Protein AF-A0AAP8LAN3-F1 (afdb_monomer_lite)

InterPro domains:
  IPR010699 Protein of unknown function DUF1275 [PF06912] (2-145)

Sequence (164 aa):
GGFLAVQQYTSHMSGIVSMIADHMVLGGLAVVVQGLAALLSFVAGAATSASLINFGRRTHLASEFALPLMVEAVLLLAFGLLGANLENLRWFYVPGTVMLLCYIMGLQNAMITKVSKSEIRTTHVTGMVTDIGIELGKLFYWNLAHEDKAGTPPVRADRGKLIV

Secondary structure (DSSP, 8-state):
-HHHHH-S----HHHHHHHHHHHHHTT-HHHHHHHHHHHHHHHHHHHHHHHHHHHHHHTT-S-TTHHHHHHHHHHHHHHHHHHTSTTS-HHHHHHHHHHHHHHHHHHHHHHHHHHTTTSS---HHHHHHHHHHHHHHHHSS---S-SSSTTPPP----GGGG--

Foldseek 3Di:
DLCVLAVDCCPDLVVLVVQLVVVVVVVNVVSVVLSVLLLVLLLLLLLVLLLQLVVCVVVVPPDSNPRLVVVLVVLVVVLVVCVVPPDPDSVVVNSVSSSSVSSSNSNVQNSVCVVCVNPDHDDDPRRLSSLLSNLVSLVPRCQPPDPDDPDDDRSHRDVVSNVD

Organism: Escherichia coli (NCBI:txid562)

pLDDT: mean 71.69, std 14.95, range [35.97, 92.56]

Radius of gyration: 17.53 Å; chains: 1; bounding box: 51×37×44 Å

Structure (mmCIF, N/CA/C/O backbone):
data_AF-A0AAP8LAN3-F1
#
_entry.id   AF-A0AAP8LAN3-F1
#
loop_
_atom_site.group_PDB
_atom_site.id
_atom_site.type_symbol
_atom_site.label_atom_id
_atom_site.label_alt_id
_atom_site.label_comp_id
_atom_site.label_asym_id
_atom_site.label_entity_id
_atom_site.label_seq_id
_atom_site.pdbx_PDB_ins_code
_atom_site.Cartn_x
_atom_site.Cartn_y
_atom_site.Cartn_z
_atom_site.occupancy
_atom_site.B_iso_or_equiv
_atom_site.auth_seq_id
_atom_site.auth_comp_id
_atom_site.auth_asym_id
_atom_site.auth_atom_id
_atom_site.pdbx_PDB_model_num
ATOM 1 N N . GLY A 1 1 ? 17.789 -8.810 1.850 1.00 35.97 1 GLY A N 1
ATOM 2 C CA . GLY A 1 1 ? 16.905 -9.607 0.979 1.00 35.97 1 GLY A CA 1
ATOM 3 C C . GLY A 1 1 ? 16.688 -8.926 -0.359 1.00 35.97 1 GLY A C 1
ATOM 4 O O . GLY A 1 1 ? 17.417 -9.223 -1.288 1.00 35.97 1 GLY A O 1
ATOM 5 N N . GLY A 1 2 ? 15.752 -7.973 -0.447 1.00 38.19 2 GLY A N 1
ATOM 6 C CA . GLY A 1 2 ? 15.341 -7.348 -1.720 1.00 38.19 2 GLY A CA 1
ATOM 7 C C . GLY A 1 2 ? 16.426 -6.585 -2.497 1.00 38.19 2 GLY A C 1
ATOM 8 O O . GLY A 1 2 ? 16.507 -6.732 -3.710 1.00 38.19 2 GLY A O 1
ATOM 9 N N . PHE A 1 3 ? 17.323 -5.854 -1.823 1.00 38.22 3 PHE A N 1
ATOM 10 C CA . PHE A 1 3 ? 18.430 -5.136 -2.488 1.00 38.22 3 PHE A CA 1
ATOM 11 C C . PHE A 1 3 ? 19.405 -6.078 -3.220 1.00 38.22 3 PHE A C 1
ATOM 13 O O . PHE A 1 3 ? 19.835 -5.790 -4.333 1.00 38.22 3 PHE A O 1
ATOM 20 N N . LEU A 1 4 ? 19.686 -7.245 -2.629 1.00 42.06 4 LEU A N 1
ATOM 21 C CA . LEU A 1 4 ? 20.543 -8.274 -3.231 1.00 42.06 4 LEU A CA 1
ATOM 22 C C . LEU A 1 4 ? 19.863 -9.000 -4.404 1.00 42.06 4 LEU A C 1
ATOM 24 O O . LEU A 1 4 ? 20.561 -9.553 -5.245 1.00 42.06 4 LEU A O 1
ATOM 28 N N . ALA A 1 5 ? 18.528 -8.982 -4.478 1.00 48.19 5 ALA A N 1
ATOM 29 C CA . ALA A 1 5 ? 17.772 -9.635 -5.544 1.00 48.19 5 ALA A CA 1
ATOM 30 C C . ALA A 1 5 ? 17.475 -8.718 -6.749 1.00 48.19 5 ALA A C 1
ATOM 32 O O . ALA A 1 5 ? 17.272 -9.231 -7.845 1.00 48.19 5 ALA A O 1
ATOM 33 N N . VAL A 1 6 ? 17.435 -7.386 -6.568 1.00 49.81 6 VAL A N 1
ATOM 34 C CA . VAL A 1 6 ? 16.877 -6.460 -7.581 1.00 49.81 6 VAL A CA 1
ATOM 35 C C . VAL A 1 6 ? 17.860 -5.384 -8.078 1.00 49.81 6 VAL A C 1
ATOM 37 O O . VAL A 1 6 ? 17.596 -4.785 -9.113 1.00 49.81 6 VAL A O 1
ATOM 40 N N . GLN A 1 7 ? 19.013 -5.147 -7.427 1.00 41.16 7 GLN A N 1
ATOM 41 C CA . GLN A 1 7 ? 20.034 -4.174 -7.898 1.00 41.16 7 GLN A CA 1
ATOM 42 C C . GLN A 1 7 ? 19.488 -2.752 -8.194 1.00 41.16 7 GLN A C 1
ATOM 44 O O . GLN A 1 7 ? 20.109 -1.973 -8.911 1.00 41.16 7 GLN A O 1
ATOM 49 N N . GLN A 1 8 ? 18.339 -2.377 -7.624 1.00 43.06 8 GLN A N 1
ATOM 50 C CA . GLN A 1 8 ? 17.781 -1.028 -7.705 1.00 43.06 8 GLN A CA 1
ATOM 51 C C . GLN A 1 8 ? 17.547 -0.482 -6.301 1.00 43.06 8 GLN A C 1
ATOM 53 O O . GLN A 1 8 ? 17.021 -1.167 -5.421 1.00 43.06 8 GLN A O 1
ATOM 58 N N . TYR A 1 9 ? 17.923 0.781 -6.103 1.00 41.06 9 TYR A N 1
ATOM 59 C CA . TYR A 1 9 ? 17.596 1.545 -4.906 1.00 41.06 9 TYR A CA 1
ATOM 60 C C . TYR A 1 9 ? 16.096 1.877 -4.913 1.00 41.06 9 TYR A C 1
ATOM 62 O O . TYR A 1 9 ? 15.665 2.925 -5.385 1.00 41.06 9 TYR A O 1
ATOM 70 N N . THR A 1 10 ? 15.278 0.965 -4.389 1.00 41.44 10 THR A N 1
ATOM 71 C CA . THR A 1 10 ? 13.829 1.122 -4.173 1.00 41.44 10 THR A CA 1
ATOM 72 C C . THR A 1 10 ? 13.539 2.026 -2.967 1.00 41.44 10 THR A C 1
ATOM 74 O O . THR A 1 10 ? 12.842 1.627 -2.035 1.00 41.44 10 THR A O 1
ATOM 77 N N . SER A 1 11 ? 14.134 3.219 -2.909 1.00 39.75 11 SER A N 1
ATOM 78 C CA . SER A 1 11 ? 14.282 3.943 -1.639 1.00 39.75 11 SER A CA 1
ATOM 79 C C . SER A 1 11 ? 13.030 4.629 -1.089 1.00 39.75 11 SER A C 1
ATOM 81 O O . SER A 1 11 ? 13.155 5.239 -0.048 1.00 39.75 11 SER A O 1
ATOM 83 N N . HIS A 1 12 ? 11.853 4.567 -1.713 1.00 51.12 12 HIS A N 1
ATOM 84 C CA . HIS A 1 12 ? 10.516 4.830 -1.132 1.00 51.12 12 HIS A CA 1
ATOM 85 C C . HIS A 1 12 ? 9.533 4.948 -2.307 1.00 51.12 12 HIS A C 1
ATOM 87 O O . HIS A 1 12 ? 9.965 5.149 -3.439 1.00 51.12 12 HIS A O 1
ATOM 93 N N . MET A 1 13 ? 8.218 4.871 -2.082 1.00 57.47 13 MET A N 1
ATOM 94 C CA . MET A 1 13 ? 7.209 5.112 -3.132 1.00 57.47 13 MET A CA 1
ATOM 95 C C . MET A 1 13 ? 7.485 6.390 -3.948 1.00 57.47 13 MET A C 1
ATOM 97 O O . MET A 1 13 ? 7.251 6.408 -5.152 1.00 57.47 13 MET A O 1
ATOM 101 N N . SER A 1 14 ? 8.080 7.418 -3.331 1.00 54.50 14 SER A N 1
ATOM 102 C CA . SER A 1 14 ?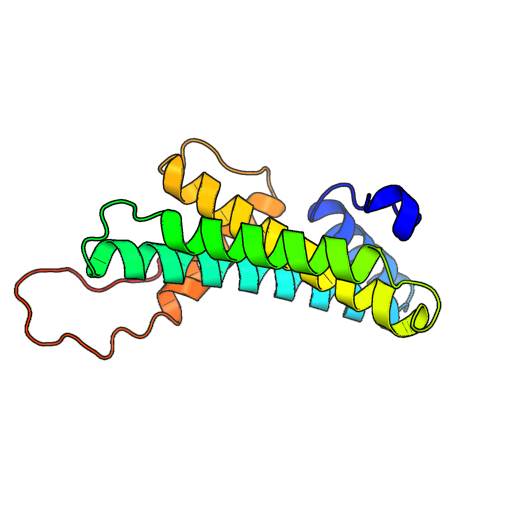 8.577 8.613 -4.025 1.00 54.50 14 SER A CA 1
ATOM 103 C C . SER A 1 14 ? 9.589 8.313 -5.137 1.00 54.50 14 SER A C 1
ATOM 105 O O . SER A 1 14 ? 9.509 8.926 -6.188 1.00 54.50 14 SER A O 1
ATOM 107 N N . GLY A 1 15 ? 10.507 7.360 -4.953 1.00 57.06 15 GLY A N 1
ATOM 108 C CA . GLY A 1 15 ? 11.466 6.951 -5.984 1.00 57.06 15 GLY A CA 1
ATOM 109 C C . GLY A 1 15 ? 10.805 6.239 -7.167 1.00 57.06 15 GLY A C 1
ATOM 110 O O . GLY A 1 15 ? 11.188 6.475 -8.308 1.00 57.06 15 GLY A O 1
ATOM 111 N N . ILE A 1 16 ? 9.765 5.432 -6.918 1.00 64.62 16 ILE A N 1
ATOM 112 C CA . ILE A 1 16 ? 8.949 4.836 -7.990 1.00 64.62 16 ILE A CA 1
ATOM 113 C C . ILE A 1 16 ? 8.222 5.940 -8.768 1.00 64.62 16 ILE A C 1
ATOM 115 O O . ILE A 1 16 ? 8.250 5.942 -9.994 1.00 64.62 16 ILE A O 1
ATOM 119 N N . VAL A 1 17 ? 7.633 6.914 -8.070 1.00 57.84 17 VAL A N 1
ATOM 120 C CA . VAL A 1 17 ? 6.936 8.049 -8.696 1.00 57.84 17 VAL A CA 1
ATOM 121 C C . VAL A 1 17 ? 7.898 8.945 -9.491 1.00 57.84 17 VAL A C 1
ATOM 123 O O . VAL A 1 17 ? 7.575 9.324 -10.614 1.00 57.84 17 VAL A O 1
ATOM 126 N N . SER A 1 18 ? 9.097 9.228 -8.973 1.00 57.88 18 SER A N 1
ATOM 127 C CA . SER A 1 18 ? 10.136 9.980 -9.692 1.00 57.88 18 SER A CA 1
ATOM 128 C C . SER A 1 18 ? 10.628 9.250 -10.944 1.00 57.88 18 SER A C 1
ATOM 130 O O . SER A 1 18 ? 10.710 9.866 -12.000 1.00 57.88 18 SER A O 1
ATOM 132 N N . MET A 1 19 ? 10.864 7.933 -10.879 1.00 60.16 19 MET A N 1
ATOM 133 C CA . MET A 1 19 ? 11.246 7.152 -12.066 1.00 60.16 19 MET A CA 1
ATOM 134 C C . MET A 1 19 ? 10.151 7.140 -13.137 1.00 60.16 19 MET A C 1
ATOM 136 O O . MET A 1 19 ? 10.461 7.228 -14.323 1.00 60.16 19 MET A O 1
ATOM 140 N N . ILE A 1 20 ? 8.874 7.050 -12.747 1.00 58.59 20 ILE A N 1
ATOM 141 C CA . ILE A 1 20 ? 7.756 7.170 -13.694 1.00 58.59 20 ILE A CA 1
ATOM 142 C C . ILE A 1 20 ? 7.805 8.535 -14.390 1.00 58.59 20 ILE A C 1
ATOM 144 O O . ILE A 1 20 ? 7.702 8.588 -15.614 1.00 58.59 20 ILE A O 1
ATOM 148 N N . ALA A 1 21 ? 7.996 9.619 -13.630 1.00 56.72 21 ALA A N 1
ATOM 149 C CA . ALA A 1 21 ? 8.041 10.976 -14.167 1.00 56.72 21 ALA A CA 1
ATOM 150 C C . ALA A 1 21 ? 9.211 11.184 -15.148 1.00 56.72 21 ALA A C 1
ATOM 152 O O . ALA A 1 21 ? 8.996 11.695 -16.247 1.00 56.72 21 ALA A O 1
ATOM 153 N N . ASP A 1 22 ? 10.414 10.717 -14.808 1.00 54.25 22 ASP A N 1
ATOM 154 C CA . ASP A 1 22 ? 11.599 10.850 -15.665 1.00 54.25 22 ASP A CA 1
ATOM 155 C C . ASP A 1 22 ? 11.474 10.012 -16.950 1.00 54.25 22 ASP A C 1
ATOM 157 O O . ASP A 1 22 ? 11.754 10.483 -18.057 1.00 54.25 22 ASP A O 1
ATOM 161 N N . HIS A 1 23 ? 10.992 8.768 -16.842 1.00 58.09 23 HIS A N 1
ATOM 162 C CA . HIS A 1 23 ? 10.868 7.874 -17.997 1.00 58.09 23 HIS A CA 1
ATOM 163 C C . HIS A 1 23 ? 9.651 8.158 -18.885 1.00 58.09 23 HIS A C 1
ATOM 165 O O . HIS A 1 23 ? 9.665 7.775 -20.058 1.00 58.09 23 HIS A O 1
ATOM 171 N N . MET A 1 24 ? 8.637 8.867 -18.380 1.00 55.78 24 MET A N 1
ATOM 172 C CA . MET A 1 24 ? 7.569 9.437 -19.208 1.00 55.78 24 MET A CA 1
ATOM 173 C C . MET A 1 24 ? 8.113 10.465 -20.203 1.00 55.78 24 MET A C 1
ATOM 175 O O . MET A 1 24 ? 7.672 10.493 -21.349 1.00 55.78 24 MET A O 1
ATOM 179 N N . VAL A 1 25 ? 9.093 11.275 -19.791 1.00 60.00 25 VAL A N 1
ATOM 180 C CA . VAL A 1 25 ? 9.716 12.295 -20.651 1.00 60.00 25 VAL A CA 1
ATOM 181 C C . VAL A 1 25 ? 10.692 11.662 -21.649 1.00 60.00 25 VAL A C 1
ATOM 183 O O . VAL A 1 25 ? 10.793 12.113 -22.786 1.00 60.00 25 VAL A O 1
ATOM 186 N N . LEU A 1 26 ? 11.365 10.575 -21.260 1.00 63.19 26 LEU A N 1
ATOM 187 C CA . LEU A 1 26 ? 12.332 9.855 -22.102 1.00 63.19 26 LEU A CA 1
ATOM 188 C C . LEU A 1 26 ? 11.697 8.827 -23.067 1.00 63.19 26 LEU A C 1
ATOM 190 O O . LEU A 1 26 ? 12.420 8.170 -23.813 1.00 63.19 26 LEU A O 1
ATOM 194 N N . GLY A 1 27 ? 10.367 8.655 -23.065 1.00 53.81 27 GLY A N 1
ATOM 195 C CA . GLY A 1 27 ? 9.655 7.721 -23.956 1.00 53.81 27 GLY A CA 1
ATOM 196 C C . GLY A 1 27 ? 9.727 6.239 -23.546 1.00 53.81 27 GLY A C 1
ATOM 197 O O . GLY A 1 27 ? 9.391 5.351 -24.331 1.00 53.81 27 GLY A O 1
ATOM 198 N N . GLY A 1 28 ? 10.143 5.944 -22.312 1.00 66.62 28 GLY A N 1
ATOM 199 C CA . GLY A 1 28 ? 10.314 4.589 -21.782 1.00 66.62 28 GLY A CA 1
ATOM 200 C C . GLY A 1 28 ? 9.014 3.954 -21.277 1.00 66.62 28 GLY A C 1
ATOM 201 O O . GLY A 1 28 ? 8.898 3.671 -20.085 1.00 66.62 28 GLY A O 1
ATOM 202 N N . LEU A 1 29 ? 8.047 3.696 -22.167 1.00 71.31 29 LEU A N 1
ATOM 203 C CA . LEU A 1 29 ? 6.702 3.195 -21.815 1.00 71.31 29 LEU A CA 1
ATOM 204 C C . LEU A 1 29 ? 6.706 1.947 -20.914 1.00 71.31 29 LEU A C 1
ATOM 206 O O . LEU A 1 29 ? 5.870 1.832 -20.020 1.00 71.31 29 LEU A O 1
ATOM 210 N N . ALA A 1 30 ? 7.655 1.027 -21.104 1.00 68.88 30 ALA A N 1
ATOM 211 C CA . ALA A 1 30 ? 7.749 -0.187 -20.292 1.00 68.88 30 ALA A CA 1
ATOM 212 C C . ALA A 1 30 ? 8.016 0.109 -18.802 1.00 68.88 30 ALA A C 1
ATOM 214 O O . ALA A 1 30 ? 7.400 -0.506 -17.932 1.00 68.88 30 ALA A O 1
ATOM 215 N N . VAL A 1 31 ? 8.882 1.082 -18.504 1.00 68.00 31 VAL A N 1
ATOM 216 C CA . VAL A 1 31 ? 9.226 1.478 -17.127 1.00 68.00 31 VAL A CA 1
ATOM 217 C C . VAL A 1 31 ? 8.058 2.217 -16.474 1.00 68.00 31 VAL A C 1
ATOM 219 O O . VAL A 1 31 ? 7.745 1.984 -15.308 1.00 68.00 31 VAL A O 1
ATOM 222 N N . VAL A 1 32 ? 7.355 3.047 -17.249 1.00 72.44 32 VAL A N 1
ATOM 223 C CA . VAL A 1 32 ? 6.148 3.760 -16.805 1.00 72.44 32 VAL A CA 1
ATOM 224 C C . VAL A 1 32 ? 5.049 2.778 -16.400 1.00 72.44 32 VAL A C 1
ATOM 226 O O . VAL A 1 32 ? 4.480 2.905 -15.317 1.00 72.44 32 VAL A O 1
ATOM 229 N N . VAL A 1 33 ? 4.785 1.759 -17.225 1.00 78.31 33 VAL A N 1
ATOM 230 C CA . VAL A 1 33 ? 3.787 0.720 -16.921 1.00 78.31 33 VAL A CA 1
ATOM 231 C C . VAL A 1 33 ? 4.172 -0.071 -15.670 1.00 78.31 33 VAL A C 1
ATOM 233 O O . VAL A 1 33 ? 3.320 -0.313 -14.816 1.00 78.31 33 VAL A O 1
ATOM 236 N N . GLN A 1 34 ? 5.447 -0.439 -15.520 1.00 73.19 34 GLN A N 1
ATOM 237 C CA . GLN A 1 34 ? 5.930 -1.142 -14.327 1.00 73.19 34 GLN A CA 1
ATOM 238 C C . GLN A 1 34 ? 5.786 -0.295 -13.056 1.00 73.19 34 GLN A C 1
ATOM 240 O O . GLN A 1 34 ? 5.317 -0.799 -12.035 1.00 73.19 34 GLN A O 1
ATOM 245 N N . GLY A 1 35 ? 6.132 0.992 -13.118 1.00 75.38 35 GLY A N 1
ATOM 246 C CA . GLY A 1 35 ? 5.972 1.903 -11.990 1.00 75.38 35 GLY A CA 1
ATOM 247 C C . GLY A 1 35 ? 4.504 2.136 -11.626 1.00 75.38 35 GLY A C 1
ATOM 248 O O . GLY A 1 35 ? 4.152 2.106 -10.446 1.00 75.38 35 GLY A O 1
ATOM 249 N N . LEU A 1 36 ? 3.625 2.299 -12.619 1.00 80.56 36 LEU A N 1
ATOM 250 C CA . LEU A 1 36 ? 2.189 2.446 -12.382 1.00 80.56 36 LEU A CA 1
ATOM 251 C C . LEU A 1 36 ? 1.595 1.180 -11.754 1.00 80.56 36 LEU A C 1
ATOM 253 O O . LEU A 1 36 ? 0.822 1.269 -10.803 1.00 80.56 36 LEU A O 1
ATOM 257 N N . ALA A 1 37 ? 1.986 -0.001 -12.234 1.00 83.69 37 ALA A N 1
ATOM 258 C CA . ALA A 1 37 ? 1.554 -1.266 -11.652 1.00 83.69 37 ALA A CA 1
ATOM 259 C C . ALA A 1 37 ? 2.025 -1.419 -10.194 1.00 83.69 37 ALA A C 1
ATOM 261 O O . ALA A 1 37 ? 1.251 -1.854 -9.342 1.00 83.69 37 ALA A O 1
ATOM 262 N N . ALA A 1 38 ? 3.254 -1.003 -9.876 1.00 83.19 38 ALA A N 1
ATOM 263 C CA . ALA A 1 38 ? 3.758 -0.980 -8.504 1.00 83.19 38 ALA A CA 1
ATOM 264 C C . ALA A 1 38 ? 2.958 -0.013 -7.607 1.00 83.19 38 ALA A C 1
ATOM 266 O O . ALA A 1 38 ? 2.576 -0.377 -6.492 1.00 83.19 38 ALA A O 1
ATOM 267 N N . LEU A 1 39 ? 2.636 1.183 -8.114 1.00 83.88 39 LEU A N 1
ATOM 268 C CA . LEU A 1 39 ? 1.806 2.169 -7.418 1.00 83.88 39 LEU A CA 1
ATOM 269 C C . LEU A 1 39 ? 0.393 1.639 -7.141 1.00 83.88 39 LEU A C 1
ATOM 271 O O . LEU A 1 39 ? -0.088 1.718 -6.011 1.00 83.88 39 LEU A O 1
ATOM 275 N N . LEU A 1 40 ? -0.255 1.052 -8.148 1.00 87.38 40 LEU A N 1
ATOM 276 C CA . LEU A 1 40 ? -1.578 0.442 -8.007 1.00 87.38 40 LEU A CA 1
ATOM 277 C C . LEU A 1 40 ? -1.561 -0.728 -7.020 1.00 87.38 40 LEU A C 1
ATOM 279 O O . LEU A 1 40 ? -2.476 -0.854 -6.210 1.00 87.38 40 LEU A O 1
ATOM 283 N N . SER A 1 41 ? -0.504 -1.543 -7.036 1.00 88.44 41 SER A N 1
ATOM 284 C CA . SER A 1 41 ? -0.322 -2.637 -6.081 1.00 88.44 41 SER A CA 1
ATOM 285 C C . SER A 1 41 ? -0.237 -2.125 -4.640 1.00 88.44 41 SER A C 1
ATOM 287 O O . SER A 1 41 ? -0.902 -2.644 -3.745 1.00 88.44 41 SER A O 1
ATOM 289 N N . PHE A 1 42 ? 0.508 -1.042 -4.406 1.00 87.38 42 PHE A N 1
ATOM 290 C CA . PHE A 1 42 ? 0.564 -0.393 -3.096 1.00 87.38 42 PHE A CA 1
ATOM 291 C C . PHE A 1 42 ? -0.806 0.131 -2.645 1.00 87.38 42 PHE A C 1
ATOM 293 O O . PHE A 1 42 ? -1.224 -0.114 -1.511 1.00 87.38 42 PHE A O 1
ATOM 300 N N . VAL A 1 43 ? -1.532 0.821 -3.532 1.00 88.31 43 VAL A N 1
ATOM 301 C CA . VAL A 1 43 ? -2.883 1.335 -3.247 1.00 88.31 43 VAL A CA 1
ATOM 302 C C . VAL A 1 43 ? -3.839 0.191 -2.909 1.00 88.31 43 VAL A C 1
ATOM 304 O O . VAL A 1 43 ? -4.590 0.286 -1.938 1.00 88.31 43 VAL A O 1
ATOM 307 N N . ALA A 1 44 ? -3.778 -0.915 -3.655 1.00 90.19 44 ALA A N 1
ATOM 308 C CA . ALA A 1 44 ? -4.568 -2.113 -3.389 1.00 90.19 44 ALA A CA 1
ATOM 309 C C . ALA A 1 44 ? -4.233 -2.737 -2.022 1.00 90.19 44 ALA A C 1
ATOM 311 O O . ALA A 1 44 ? -5.139 -3.160 -1.299 1.00 90.19 44 ALA A O 1
ATOM 312 N N . GLY A 1 45 ? -2.957 -2.739 -1.625 1.00 90.56 45 GLY A N 1
ATOM 313 C CA . GLY A 1 45 ? -2.529 -3.162 -0.291 1.00 90.56 45 GLY A CA 1
ATOM 314 C C . GLY A 1 45 ? -3.142 -2.296 0.810 1.00 90.56 45 GLY A C 1
ATOM 315 O O . GLY A 1 45 ? -3.764 -2.812 1.741 1.00 90.56 45 GLY A O 1
ATOM 316 N N . ALA A 1 46 ? -3.064 -0.972 0.671 1.00 90.19 46 ALA A N 1
ATOM 317 C CA . ALA A 1 46 ? -3.667 -0.035 1.620 1.00 90.19 46 ALA A CA 1
ATOM 318 C C . ALA A 1 46 ? -5.201 -0.192 1.713 1.00 90.19 46 ALA A C 1
ATOM 320 O O . ALA A 1 46 ? -5.761 -0.229 2.814 1.00 90.19 46 ALA A O 1
ATOM 321 N N . ALA A 1 47 ? -5.875 -0.364 0.572 1.00 88.88 47 ALA A N 1
ATOM 322 C CA . ALA A 1 47 ? -7.316 -0.601 0.496 1.00 88.88 47 ALA A CA 1
ATOM 323 C C . ALA A 1 47 ? -7.736 -1.918 1.169 1.00 88.88 47 ALA A C 1
ATOM 325 O O . ALA A 1 47 ? -8.744 -1.969 1.884 1.00 88.88 47 ALA A O 1
ATOM 326 N N . THR A 1 48 ? -6.940 -2.976 0.993 1.00 90.25 48 THR A N 1
ATOM 327 C CA . THR A 1 48 ? -7.187 -4.282 1.616 1.00 90.25 48 THR A CA 1
ATOM 328 C C . THR A 1 48 ? -7.021 -4.210 3.130 1.00 90.25 48 THR A C 1
ATOM 330 O O . THR A 1 48 ? -7.893 -4.680 3.858 1.00 90.25 48 THR A O 1
ATOM 333 N N . SER A 1 49 ? -5.968 -3.546 3.622 1.00 90.12 49 SER A N 1
ATOM 334 C CA . SER A 1 49 ? -5.763 -3.314 5.061 1.00 90.12 49 SER A CA 1
ATOM 335 C C . SER A 1 49 ? -6.950 -2.569 5.673 1.00 90.12 49 SER A C 1
ATOM 337 O O . SER A 1 49 ? -7.531 -3.013 6.663 1.00 90.12 49 SER A O 1
ATOM 339 N N . ALA A 1 50 ? -7.394 -1.482 5.032 1.00 86.88 50 ALA A N 1
ATOM 340 C CA . ALA A 1 50 ? -8.554 -0.722 5.485 1.00 86.88 50 ALA A CA 1
ATOM 341 C C . ALA A 1 50 ? -9.830 -1.579 5.536 1.00 86.88 50 ALA A C 1
ATOM 343 O O . ALA A 1 50 ? -10.574 -1.512 6.517 1.00 86.88 50 ALA A O 1
ATOM 344 N N . SER A 1 51 ? -10.062 -2.409 4.517 1.00 85.56 51 SER A N 1
ATOM 345 C CA . SER A 1 51 ? -11.213 -3.316 4.447 1.00 85.56 51 SER A CA 1
ATOM 346 C C . SER A 1 51 ? -11.180 -4.376 5.550 1.00 85.56 51 SER A C 1
ATOM 348 O O . SER A 1 51 ? -12.177 -4.558 6.247 1.00 85.56 51 SER A O 1
ATOM 350 N N . LEU A 1 52 ? -10.029 -5.019 5.770 1.00 87.19 52 LEU A N 1
ATOM 351 C CA . LEU A 1 52 ? -9.842 -6.040 6.807 1.00 87.19 52 LEU A CA 1
ATOM 352 C C . LEU A 1 52 ? -10.008 -5.470 8.221 1.00 87.19 52 LEU A C 1
ATOM 354 O O . LEU A 1 52 ? -10.646 -6.101 9.061 1.00 87.19 52 LEU A O 1
ATOM 358 N N . ILE A 1 53 ? -9.496 -4.262 8.479 1.00 86.38 53 ILE A N 1
ATOM 359 C CA . ILE A 1 53 ? -9.665 -3.581 9.773 1.00 86.38 53 ILE A CA 1
ATOM 360 C C . ILE A 1 53 ? -11.136 -3.220 10.001 1.00 86.38 53 ILE A C 1
ATOM 362 O O . ILE A 1 53 ? -11.666 -3.416 11.093 1.00 86.38 53 ILE A O 1
ATOM 366 N N . ASN A 1 54 ? -11.822 -2.694 8.981 1.00 83.81 54 ASN A N 1
ATOM 367 C CA . ASN A 1 54 ? -13.246 -2.368 9.092 1.00 83.81 54 ASN A CA 1
ATOM 368 C C . ASN A 1 54 ? -14.103 -3.625 9.303 1.00 83.81 54 ASN A C 1
ATOM 370 O O . ASN A 1 54 ? -15.050 -3.582 10.088 1.00 83.81 54 ASN A O 1
ATOM 374 N N . PHE A 1 55 ? -13.747 -4.737 8.657 1.00 81.88 55 PHE A N 1
ATOM 375 C CA . PHE A 1 55 ? -14.369 -6.033 8.899 1.00 81.88 55 PHE A CA 1
ATOM 376 C C . PHE A 1 55 ? -14.149 -6.485 10.347 1.00 81.88 55 PHE A C 1
ATOM 378 O O . PHE A 1 55 ? -15.127 -6.705 11.056 1.00 81.88 55 PHE A O 1
ATOM 385 N N . GLY A 1 56 ? -12.897 -6.511 10.820 1.00 82.31 56 GLY A N 1
ATOM 386 C CA . GLY A 1 56 ? -12.552 -6.917 12.187 1.00 82.31 56 GLY A CA 1
ATOM 387 C C . GLY A 1 56 ? -13.256 -6.096 13.272 1.00 82.31 56 GLY A C 1
ATOM 388 O O . GLY A 1 56 ? -13.699 -6.650 14.279 1.00 82.31 56 GLY A O 1
ATOM 389 N N . ARG A 1 57 ? -13.435 -4.789 13.034 1.00 81.50 57 ARG A N 1
ATOM 390 C CA . ARG A 1 57 ? -14.229 -3.896 13.893 1.00 81.50 57 ARG A CA 1
ATOM 391 C C . ARG A 1 57 ? -15.704 -4.274 13.939 1.00 81.50 57 ARG A C 1
ATOM 393 O O . ARG A 1 57 ? -16.299 -4.265 15.011 1.00 81.50 57 ARG A O 1
ATOM 400 N N . ARG A 1 58 ? -16.303 -4.590 12.788 1.00 76.06 58 ARG A N 1
ATOM 401 C CA . ARG A 1 58 ? -17.733 -4.927 12.681 1.00 76.06 58 ARG A CA 1
ATOM 402 C C . ARG A 1 58 ? -18.071 -6.284 13.282 1.00 76.06 58 ARG A C 1
ATOM 404 O O . ARG A 1 58 ? -19.155 -6.452 13.825 1.00 76.06 58 ARG A O 1
ATOM 411 N N . THR A 1 59 ? -17.160 -7.244 13.201 1.00 77.25 59 THR A N 1
ATOM 412 C CA . THR A 1 59 ? -17.341 -8.582 13.774 1.00 77.25 59 THR A CA 1
ATOM 413 C C . THR A 1 59 ? -16.894 -8.677 15.235 1.00 77.25 59 THR A C 1
ATOM 415 O O . THR A 1 59 ? -16.868 -9.779 15.776 1.00 77.25 59 THR A O 1
ATOM 418 N N . HIS A 1 60 ? -16.560 -7.548 15.880 1.00 74.19 60 HIS A N 1
ATOM 419 C CA . HIS A 1 60 ? -16.088 -7.483 17.268 1.00 74.19 60 HIS A CA 1
ATOM 420 C C . HIS A 1 60 ? -14.945 -8.472 17.563 1.00 74.19 60 HIS A C 1
ATOM 422 O O . HIS A 1 60 ? -14.916 -9.099 18.624 1.00 74.19 60 HIS A O 1
ATOM 428 N N . LEU A 1 61 ? -13.993 -8.633 16.632 1.00 75.62 61 LEU A N 1
ATOM 429 C CA . LEU A 1 61 ? -12.806 -9.436 16.925 1.00 75.62 61 LEU A CA 1
ATOM 430 C C . LEU A 1 61 ? -12.044 -8.812 18.098 1.00 75.62 61 LEU A C 1
ATOM 432 O O . LEU A 1 61 ? -11.902 -7.594 18.181 1.00 75.62 61 LEU A O 1
ATOM 436 N N . ALA A 1 62 ? -11.476 -9.663 18.957 1.00 71.62 62 ALA A N 1
ATOM 437 C CA . ALA A 1 62 ? -10.642 -9.229 20.079 1.00 71.62 62 ALA A CA 1
ATOM 438 C C . ALA A 1 62 ? -9.432 -8.378 19.638 1.00 71.62 62 ALA A C 1
ATOM 440 O O . ALA A 1 62 ? -8.913 -7.590 20.422 1.00 71.62 62 ALA A O 1
ATOM 441 N N . SER A 1 63 ? -8.995 -8.518 18.380 1.00 79.62 63 SER A N 1
ATOM 442 C CA . SER A 1 63 ? -7.969 -7.677 17.764 1.00 79.62 63 SER A CA 1
ATOM 443 C C . SER A 1 63 ? -8.366 -7.295 16.338 1.00 79.62 63 SER A C 1
ATOM 445 O O . SER A 1 63 ? -8.345 -8.118 15.422 1.00 79.62 63 SER A O 1
ATOM 447 N N . GLU A 1 64 ? -8.700 -6.020 16.141 1.00 82.62 64 GLU A N 1
ATOM 448 C CA . GLU A 1 64 ? -9.069 -5.448 14.839 1.00 82.62 64 GLU A CA 1
ATOM 449 C C . GLU A 1 64 ? -7.916 -5.432 13.814 1.00 82.62 64 GLU A C 1
ATOM 451 O O . GLU A 1 64 ? -8.159 -5.301 12.616 1.00 82.62 64 GLU A O 1
ATOM 456 N N . PHE A 1 65 ? -6.670 -5.606 14.271 1.00 85.75 65 PHE A N 1
ATOM 457 C CA . PHE A 1 65 ? -5.462 -5.618 13.434 1.00 85.75 65 PHE A CA 1
ATOM 458 C C . PHE A 1 65 ? -4.912 -7.024 13.165 1.00 85.75 65 PHE A C 1
ATOM 460 O O . PHE A 1 65 ? -3.985 -7.173 12.370 1.00 85.75 65 PHE A O 1
ATOM 467 N N . ALA A 1 66 ? -5.488 -8.067 13.775 1.00 86.00 66 ALA A N 1
ATOM 468 C CA . ALA A 1 66 ? -5.008 -9.437 13.600 1.00 86.00 66 ALA A CA 1
ATOM 469 C C . ALA A 1 66 ? -5.107 -9.916 12.143 1.00 86.00 66 ALA A C 1
ATOM 471 O O . ALA A 1 66 ? -4.176 -10.537 11.639 1.00 86.00 66 ALA A O 1
ATOM 472 N N . LEU A 1 67 ? -6.205 -9.595 11.449 1.00 86.69 67 LEU A N 1
ATOM 473 C CA . LEU A 1 67 ? -6.425 -10.029 10.065 1.00 86.69 67 LEU A CA 1
ATOM 474 C C . LEU A 1 67 ? -5.399 -9.425 9.082 1.00 86.69 67 LEU A C 1
ATOM 476 O O . LEU A 1 67 ? -4.751 -10.203 8.381 1.00 86.69 67 LEU A O 1
ATOM 480 N N . PRO A 1 68 ? -5.181 -8.091 9.037 1.00 88.06 68 PRO A N 1
ATOM 481 C CA . PRO A 1 68 ? -4.104 -7.509 8.234 1.00 88.06 68 PRO A CA 1
ATOM 482 C C . PRO A 1 68 ? -2.723 -8.093 8.546 1.00 88.06 68 PRO A C 1
ATOM 484 O O . PRO A 1 68 ? -1.975 -8.404 7.623 1.00 88.06 68 PRO A O 1
ATOM 487 N N . LEU A 1 69 ? -2.402 -8.281 9.831 1.00 89.38 69 LEU A N 1
ATOM 488 C CA . LEU A 1 69 ? -1.098 -8.783 10.262 1.00 89.38 69 LEU A CA 1
ATOM 489 C C . LEU A 1 69 ? -0.863 -10.236 9.824 1.00 89.38 69 LEU A C 1
ATOM 491 O O . LEU A 1 69 ? 0.230 -10.586 9.385 1.00 89.38 69 LEU A O 1
ATOM 495 N N . MET A 1 70 ? -1.893 -11.085 9.889 1.00 91.81 70 MET A N 1
ATOM 496 C CA . MET A 1 70 ? -1.813 -12.454 9.377 1.00 91.81 70 MET A CA 1
ATOM 497 C C . MET A 1 70 ? -1.594 -12.487 7.865 1.00 91.81 70 MET A C 1
ATOM 499 O O . MET A 1 70 ? -0.761 -13.256 7.389 1.00 91.81 70 MET A O 1
ATOM 503 N N . VAL A 1 71 ? -2.311 -11.646 7.112 1.00 91.81 71 VAL A N 1
ATOM 504 C CA . VAL A 1 71 ? -2.125 -11.535 5.658 1.00 91.81 71 VAL A CA 1
ATOM 505 C C . VAL A 1 71 ? -0.695 -11.106 5.339 1.00 91.81 71 VAL A C 1
ATOM 507 O O . VAL A 1 71 ? -0.047 -11.718 4.495 1.00 91.81 71 VAL A O 1
ATOM 510 N N . GLU A 1 72 ? -0.171 -10.110 6.047 1.00 92.00 72 GLU A N 1
ATOM 511 C CA . GLU A 1 72 ? 1.204 -9.647 5.885 1.00 92.00 72 GLU A CA 1
ATOM 512 C C . GLU A 1 72 ? 2.230 -10.761 6.146 1.00 92.00 72 GLU A C 1
ATOM 514 O O . GLU A 1 72 ? 3.110 -10.997 5.318 1.00 92.00 72 GLU A O 1
ATOM 519 N N . ALA A 1 73 ? 2.083 -11.498 7.251 1.00 91.00 73 ALA A N 1
ATOM 520 C CA . ALA A 1 73 ? 2.979 -12.595 7.604 1.00 91.00 73 ALA A CA 1
ATOM 521 C C . ALA A 1 73 ? 2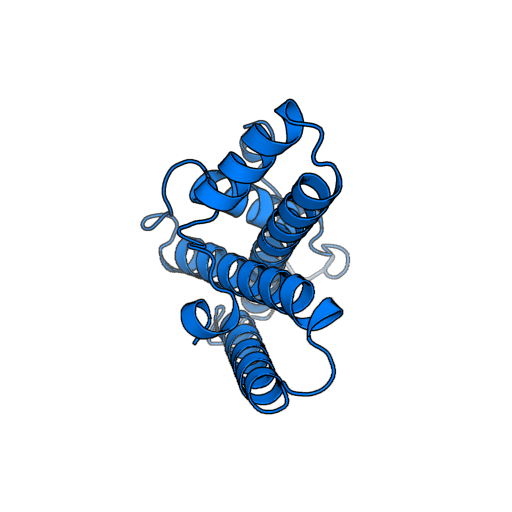.967 -13.722 6.558 1.00 91.00 73 ALA A C 1
ATOM 523 O O . ALA A 1 73 ? 4.027 -14.216 6.169 1.00 91.00 73 ALA A O 1
ATOM 524 N N . VAL A 1 74 ? 1.785 -14.103 6.059 1.00 92.56 74 VAL A N 1
ATOM 525 C CA . VAL A 1 74 ? 1.647 -15.116 5.000 1.00 92.56 74 VAL A CA 1
ATOM 526 C C . VAL A 1 74 ? 2.311 -14.648 3.707 1.00 92.56 74 VAL A C 1
ATOM 528 O O . VAL A 1 74 ? 3.031 -15.423 3.077 1.00 92.56 74 VAL A O 1
ATOM 531 N N . LEU A 1 75 ? 2.122 -13.384 3.320 1.00 89.06 75 LEU A N 1
ATOM 532 C CA . LEU A 1 75 ? 2.736 -12.828 2.112 1.00 89.06 75 LEU A CA 1
ATOM 533 C C . LEU A 1 75 ? 4.262 -12.724 2.233 1.00 89.06 75 LEU A C 1
ATOM 535 O O . LEU A 1 75 ? 4.962 -13.025 1.268 1.00 89.06 75 LEU A O 1
ATOM 539 N N . LEU A 1 76 ? 4.790 -12.363 3.406 1.00 87.25 76 LEU A N 1
ATOM 540 C CA . LEU A 1 76 ? 6.233 -12.345 3.671 1.00 87.25 76 LEU A CA 1
ATOM 541 C C . LEU A 1 76 ? 6.842 -13.751 3.654 1.00 87.25 76 LEU A C 1
ATOM 543 O O . LEU A 1 76 ? 7.935 -13.941 3.120 1.00 87.25 76 LEU A O 1
ATOM 547 N N . LEU A 1 77 ? 6.132 -14.745 4.190 1.00 87.62 77 LEU A N 1
ATOM 548 C CA . LEU A 1 77 ? 6.556 -16.142 4.140 1.00 87.62 77 LEU A CA 1
ATOM 549 C C . LEU A 1 77 ? 6.561 -16.661 2.698 1.00 87.62 77 LEU A C 1
ATOM 551 O O . LEU A 1 77 ? 7.555 -17.239 2.260 1.00 87.62 77 LEU A O 1
ATOM 555 N N . ALA A 1 78 ? 5.499 -16.392 1.932 1.00 84.56 78 ALA A N 1
ATOM 556 C CA . ALA A 1 78 ? 5.435 -16.724 0.512 1.00 84.56 78 ALA A CA 1
ATOM 557 C C . ALA A 1 78 ? 6.568 -16.046 -0.272 1.00 84.56 78 ALA A C 1
ATOM 559 O O . ALA A 1 78 ? 7.252 -16.705 -1.051 1.00 84.56 78 ALA A O 1
ATOM 560 N N . PHE A 1 79 ? 6.828 -14.761 -0.014 1.00 82.06 79 PHE A N 1
ATOM 561 C CA . PHE A 1 79 ? 7.948 -14.030 -0.604 1.00 82.06 79 PHE A CA 1
ATOM 562 C C . PHE A 1 79 ? 9.301 -14.683 -0.278 1.00 82.06 79 PHE A C 1
ATOM 564 O O . PHE A 1 79 ? 10.128 -14.846 -1.173 1.00 82.06 79 PHE A O 1
ATOM 571 N N . GLY A 1 80 ? 9.520 -15.104 0.971 1.00 78.12 80 GLY A N 1
ATOM 572 C CA . GLY A 1 80 ? 10.745 -15.793 1.385 1.00 78.12 80 GLY A CA 1
ATOM 573 C C . GLY A 1 80 ? 10.945 -17.145 0.692 1.00 78.12 80 GLY A C 1
ATOM 574 O O . GLY A 1 80 ? 12.038 -17.427 0.205 1.00 78.12 80 GLY A O 1
ATOM 575 N N . LEU A 1 81 ? 9.887 -17.956 0.590 1.00 80.81 81 LEU A N 1
ATOM 576 C CA . LEU A 1 81 ? 9.924 -19.266 -0.076 1.00 80.81 81 LEU A CA 1
ATOM 577 C C . LEU A 1 81 ? 10.138 -19.147 -1.588 1.00 80.81 81 LEU A C 1
ATOM 579 O O . LEU A 1 81 ? 10.926 -19.891 -2.175 1.00 80.81 81 LEU A O 1
ATOM 583 N N . LEU A 1 82 ? 9.474 -18.177 -2.214 1.00 74.50 82 LEU A N 1
ATOM 584 C CA . LEU A 1 82 ? 9.704 -17.810 -3.605 1.00 74.50 82 LEU A CA 1
ATOM 585 C C . LEU A 1 82 ? 11.156 -17.333 -3.792 1.00 74.50 82 LEU A C 1
ATOM 587 O O . LEU A 1 82 ? 11.828 -17.748 -4.735 1.00 74.50 82 LEU A O 1
ATOM 591 N N . GLY A 1 83 ? 11.683 -16.546 -2.855 1.00 67.81 83 GLY A N 1
ATOM 592 C CA . GLY A 1 83 ? 13.082 -16.116 -2.794 1.00 67.81 83 GLY A CA 1
ATOM 593 C C . GLY A 1 83 ? 14.115 -17.254 -2.825 1.00 67.81 83 GLY A C 1
ATOM 594 O O . GLY A 1 83 ? 15.242 -17.056 -3.271 1.00 67.81 83 GLY A O 1
ATOM 595 N N . ALA A 1 84 ? 13.748 -18.455 -2.378 1.00 66.88 84 ALA A N 1
ATOM 596 C CA . ALA A 1 84 ? 14.663 -19.592 -2.304 1.00 66.88 84 ALA A CA 1
ATOM 597 C C . ALA A 1 84 ? 14.743 -20.428 -3.600 1.00 66.88 84 ALA A C 1
ATOM 599 O O . ALA A 1 84 ? 15.672 -21.211 -3.754 1.00 66.88 84 ALA A O 1
ATOM 600 N N . ASN A 1 85 ? 13.805 -20.265 -4.543 1.00 66.38 85 ASN A N 1
ATOM 601 C CA . ASN A 1 85 ? 13.659 -21.121 -5.736 1.00 66.38 85 ASN A CA 1
ATOM 602 C C . ASN A 1 85 ? 14.029 -20.396 -7.055 1.00 66.38 85 ASN A C 1
ATOM 604 O O . ASN A 1 85 ? 13.448 -20.649 -8.111 1.00 66.38 85 ASN A O 1
ATOM 608 N N . LEU A 1 86 ? 14.966 -19.441 -6.996 1.00 55.59 86 LEU A N 1
ATOM 609 C CA . LEU A 1 86 ? 15.099 -18.347 -7.974 1.00 55.59 86 LEU A CA 1
ATOM 610 C C . LEU A 1 86 ? 15.747 -18.671 -9.336 1.00 55.59 86 LEU A C 1
ATOM 612 O O . LEU A 1 86 ? 15.893 -17.763 -10.157 1.00 55.59 86 LEU A O 1
ATOM 616 N N . GLU A 1 87 ? 16.144 -19.910 -9.616 1.00 58.06 87 GLU A N 1
ATOM 617 C CA . GLU A 1 87 ? 17.012 -20.176 -10.775 1.00 58.06 87 GLU A CA 1
ATOM 618 C C . GLU A 1 87 ? 16.288 -20.168 -12.137 1.00 58.06 87 GLU A C 1
ATOM 620 O O . GLU A 1 87 ? 16.910 -19.824 -13.140 1.00 58.06 87 GLU A O 1
ATOM 625 N N . ASN A 1 88 ? 14.974 -20.424 -12.203 1.00 57.16 88 ASN A N 1
ATOM 626 C CA . ASN A 1 88 ? 14.305 -20.691 -13.490 1.00 57.16 88 ASN A CA 1
ATOM 627 C C . ASN A 1 88 ? 13.405 -19.578 -14.067 1.00 57.16 88 ASN A C 1
ATOM 629 O O . ASN A 1 88 ? 13.025 -19.677 -15.231 1.00 57.16 88 ASN A O 1
ATOM 633 N N . LEU A 1 89 ? 13.065 -18.505 -13.332 1.00 55.56 89 LEU A N 1
ATOM 634 C CA . LEU A 1 89 ? 12.007 -17.556 -13.759 1.00 55.56 89 LEU A CA 1
ATOM 635 C C . LEU A 1 89 ? 12.383 -16.057 -13.728 1.00 55.56 89 LEU A C 1
ATOM 637 O O . LEU A 1 89 ? 11.511 -15.196 -13.601 1.00 55.56 89 LEU A O 1
ATOM 641 N N . ARG A 1 90 ? 13.672 -15.721 -13.881 1.00 57.09 90 ARG A N 1
ATOM 642 C CA . ARG A 1 90 ? 14.236 -14.358 -13.710 1.00 57.09 90 ARG A CA 1
ATOM 643 C C . ARG A 1 90 ? 13.467 -13.211 -14.389 1.00 57.09 90 ARG A C 1
ATOM 645 O O . ARG A 1 90 ? 13.417 -12.125 -13.823 1.00 57.09 90 ARG A O 1
ATOM 652 N N . TRP A 1 91 ? 12.873 -13.417 -15.569 1.00 51.91 91 TRP A N 1
ATOM 653 C CA . TRP A 1 91 ? 12.231 -12.332 -16.334 1.00 51.91 91 TRP A CA 1
ATOM 654 C C . TRP A 1 91 ? 10.850 -11.920 -15.789 1.00 51.91 91 TRP A C 1
ATOM 656 O O . TRP A 1 91 ? 10.512 -10.740 -15.808 1.00 51.91 91 TRP A O 1
ATOM 666 N N . PHE A 1 92 ? 10.075 -12.865 -15.242 1.00 57.97 92 PHE A N 1
ATOM 667 C CA . PHE A 1 92 ? 8.758 -12.593 -14.639 1.00 57.97 92 PHE A CA 1
ATOM 668 C C . PHE A 1 92 ? 8.845 -12.360 -13.121 1.00 57.97 92 PHE A C 1
ATOM 670 O O . PHE A 1 92 ? 8.018 -11.661 -12.536 1.00 57.97 92 PHE A O 1
ATOM 677 N N . TYR A 1 93 ? 9.883 -12.905 -12.478 1.00 62.91 93 TYR A N 1
ATOM 678 C CA . TYR A 1 93 ? 10.087 -12.782 -11.036 1.00 62.91 93 TYR A CA 1
ATOM 679 C C . TYR A 1 93 ? 10.309 -11.345 -10.580 1.00 62.91 93 TYR A C 1
ATOM 681 O O . TYR A 1 93 ? 9.746 -10.919 -9.574 1.00 62.91 93 TYR A O 1
ATOM 689 N N . VAL A 1 94 ? 11.133 -10.584 -11.304 1.00 63.53 94 VAL A N 1
ATOM 690 C CA . VAL A 1 94 ? 11.523 -9.242 -10.859 1.00 63.53 94 VAL A CA 1
ATOM 691 C C . VAL A 1 94 ? 10.316 -8.287 -10.823 1.00 63.53 94 VAL A C 1
ATOM 693 O O . VAL A 1 94 ? 10.077 -7.707 -9.767 1.00 63.53 94 VAL A O 1
ATOM 696 N N . PRO A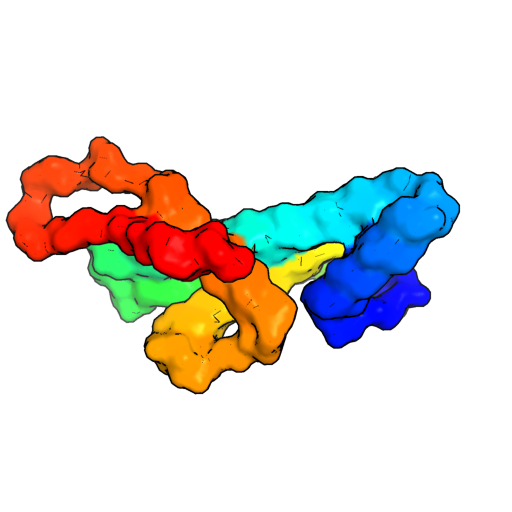 1 95 ? 9.466 -8.178 -11.864 1.00 69.50 95 PRO A N 1
ATOM 697 C CA . PRO A 1 95 ? 8.272 -7.332 -11.781 1.00 69.50 95 PRO A CA 1
ATOM 698 C C . PRO A 1 95 ? 7.249 -7.824 -10.746 1.00 69.50 95 PRO A C 1
ATOM 700 O O . PRO A 1 95 ? 6.688 -7.018 -10.005 1.00 69.50 95 PRO A O 1
ATOM 703 N N . GLY A 1 96 ? 7.030 -9.142 -10.650 1.00 72.69 96 GLY A N 1
ATOM 704 C CA . GLY A 1 96 ? 6.063 -9.720 -9.710 1.00 72.69 96 GLY A CA 1
ATOM 705 C C . GLY A 1 96 ? 6.455 -9.521 -8.243 1.00 72.69 96 GLY A C 1
ATOM 706 O O . GLY A 1 96 ? 5.620 -9.151 -7.419 1.00 72.69 96 GLY A O 1
ATOM 707 N N . THR A 1 97 ? 7.736 -9.697 -7.914 1.00 75.88 97 THR A N 1
ATOM 708 C CA . THR A 1 97 ? 8.257 -9.453 -6.558 1.00 75.88 97 THR A CA 1
ATOM 709 C C . THR A 1 97 ? 8.172 -7.979 -6.170 1.00 75.88 97 THR A C 1
ATOM 711 O O . THR A 1 97 ? 7.787 -7.683 -5.042 1.00 75.88 97 THR A O 1
ATOM 714 N N . VAL A 1 98 ? 8.450 -7.050 -7.092 1.00 78.06 98 VAL A N 1
ATOM 715 C CA . VAL A 1 98 ? 8.273 -5.607 -6.854 1.00 78.06 98 VAL A CA 1
ATOM 716 C C . VAL A 1 98 ? 6.810 -5.279 -6.562 1.00 78.06 98 VAL A C 1
ATOM 718 O O . VAL A 1 98 ? 6.535 -4.596 -5.576 1.00 78.06 98 VAL A O 1
ATOM 721 N N . MET A 1 99 ? 5.862 -5.799 -7.348 1.00 82.44 99 MET A N 1
ATOM 722 C CA . MET A 1 99 ? 4.431 -5.589 -7.092 1.00 82.44 99 MET A CA 1
ATOM 723 C C . MET A 1 99 ? 4.006 -6.155 -5.733 1.00 82.44 99 MET A C 1
ATOM 725 O O . MET A 1 99 ? 3.310 -5.467 -4.985 1.00 82.44 99 MET A O 1
ATOM 729 N N . LEU A 1 100 ? 4.452 -7.366 -5.387 1.00 83.75 100 LEU A N 1
ATOM 730 C CA . LEU A 1 100 ? 4.157 -8.006 -4.104 1.00 83.75 100 LEU A CA 1
ATOM 731 C C . LEU A 1 100 ? 4.719 -7.204 -2.922 1.00 83.75 100 LEU A C 1
ATOM 733 O O . LEU A 1 100 ? 4.010 -6.959 -1.950 1.00 83.75 100 LEU A O 1
ATOM 737 N N . LEU A 1 101 ? 5.970 -6.752 -3.009 1.00 84.69 101 LEU A N 1
ATOM 738 C CA . LEU A 1 101 ? 6.579 -5.922 -1.970 1.00 84.69 101 LEU A CA 1
ATOM 739 C C . LEU A 1 101 ? 5.858 -4.576 -1.836 1.00 84.69 101 LEU A C 1
ATOM 741 O O . LEU A 1 101 ? 5.576 -4.158 -0.717 1.00 84.69 101 LEU A O 1
ATOM 745 N N . CYS A 1 102 ? 5.486 -3.931 -2.947 1.00 85.00 102 CYS A N 1
ATOM 746 C CA . CYS A 1 102 ? 4.700 -2.694 -2.915 1.00 85.00 102 CYS A CA 1
ATOM 747 C C . CYS A 1 102 ? 3.339 -2.908 -2.240 1.00 85.00 102 CYS A C 1
ATOM 749 O O . CYS A 1 102 ? 2.917 -2.079 -1.437 1.00 85.00 102 CYS A O 1
ATOM 751 N N . TYR A 1 103 ? 2.685 -4.039 -2.504 1.00 87.88 103 TYR A N 1
ATOM 752 C CA . TYR A 1 103 ? 1.434 -4.413 -1.848 1.00 87.88 103 TYR A CA 1
ATOM 753 C C . TYR A 1 103 ? 1.602 -4.587 -0.332 1.00 87.88 103 TYR A C 1
ATOM 755 O O . TYR A 1 103 ? 0.839 -4.011 0.444 1.00 87.88 103 TYR A O 1
ATOM 763 N N . ILE A 1 104 ? 2.626 -5.335 0.099 1.00 88.50 104 ILE A N 1
ATOM 764 C CA . ILE A 1 104 ? 2.954 -5.544 1.520 1.00 88.50 104 ILE A CA 1
ATOM 765 C C . ILE A 1 104 ? 3.247 -4.203 2.208 1.00 88.50 104 ILE A C 1
ATOM 767 O O . ILE A 1 104 ? 2.721 -3.934 3.286 1.00 88.50 104 ILE A O 1
ATOM 771 N N . MET A 1 105 ? 4.014 -3.319 1.564 1.00 89.06 105 MET A N 1
ATOM 772 C CA . MET A 1 105 ? 4.277 -1.975 2.090 1.00 89.06 105 MET A CA 1
ATOM 773 C C . MET A 1 105 ? 2.999 -1.132 2.205 1.00 89.06 105 MET A C 1
ATOM 775 O O . MET A 1 105 ? 2.833 -0.394 3.176 1.00 89.06 105 MET A O 1
ATOM 779 N N . GLY A 1 106 ? 2.077 -1.242 1.245 1.00 87.31 106 GLY A N 1
ATOM 780 C CA . GLY A 1 106 ? 0.771 -0.581 1.303 1.00 87.31 106 GLY A CA 1
ATOM 781 C C . GLY A 1 106 ? -0.083 -1.072 2.475 1.00 87.31 106 GLY A C 1
ATOM 782 O O . GLY A 1 106 ? -0.651 -0.258 3.209 1.00 87.31 106 GLY A O 1
ATOM 783 N N . LEU A 1 107 ? -0.121 -2.393 2.696 1.00 88.06 107 LEU A N 1
ATOM 784 C CA . LEU A 1 107 ? -0.798 -3.014 3.842 1.00 88.06 107 LEU A CA 1
ATOM 785 C C . LEU A 1 107 ? -0.266 -2.464 5.175 1.00 88.06 107 LEU A C 1
ATOM 787 O O . LEU A 1 107 ? -1.061 -2.029 6.016 1.00 88.06 107 LEU A O 1
ATOM 791 N N . GLN A 1 108 ? 1.063 -2.458 5.336 1.00 89.44 108 GLN A N 1
ATOM 792 C CA . GLN A 1 108 ? 1.764 -1.974 6.530 1.00 89.44 108 GLN A CA 1
ATOM 793 C C . GLN A 1 108 ? 1.483 -0.493 6.791 1.00 89.44 108 GLN A C 1
ATOM 795 O O . GLN A 1 108 ? 1.097 -0.121 7.899 1.00 89.44 108 GLN A O 1
ATOM 800 N N . ASN A 1 109 ? 1.616 0.356 5.767 1.00 87.75 109 ASN A N 1
ATOM 801 C CA . ASN A 1 109 ? 1.412 1.796 5.910 1.00 87.75 109 ASN A CA 1
ATOM 802 C C . ASN A 1 109 ? -0.021 2.122 6.342 1.00 87.75 109 ASN A C 1
ATOM 804 O O . ASN A 1 109 ? -0.218 2.894 7.280 1.00 87.75 109 ASN A O 1
ATOM 808 N N . ALA A 1 110 ? -1.024 1.482 5.737 1.00 86.56 110 ALA A N 1
ATOM 809 C CA . ALA A 1 110 ? -2.412 1.669 6.145 1.00 86.56 110 ALA A CA 1
ATOM 810 C C . ALA A 1 110 ? -2.693 1.141 7.563 1.00 86.56 110 ALA A C 1
ATOM 812 O O . ALA A 1 110 ? -3.452 1.762 8.315 1.00 86.56 110 ALA A O 1
ATOM 813 N N . MET A 1 111 ? -2.060 0.028 7.952 1.00 87.94 111 MET A N 1
ATOM 814 C CA . MET A 1 111 ? -2.182 -0.530 9.299 1.00 87.94 111 MET A CA 1
ATOM 815 C C . MET A 1 111 ? -1.621 0.438 10.346 1.00 87.94 111 MET A C 1
ATOM 817 O O . MET A 1 111 ? -2.332 0.786 11.286 1.00 87.94 111 MET A O 1
ATOM 821 N N . ILE A 1 112 ? -0.402 0.950 10.148 1.00 85.69 112 ILE A N 1
ATOM 822 C CA . ILE A 1 112 ? 0.257 1.905 11.055 1.00 85.69 112 ILE A CA 1
ATOM 823 C C . ILE A 1 112 ? -0.565 3.189 11.195 1.00 85.69 112 ILE A C 1
ATOM 825 O O . ILE A 1 112 ? -0.784 3.668 12.311 1.00 85.69 112 ILE A O 1
ATOM 829 N N . THR A 1 113 ? -1.084 3.728 10.088 1.00 84.12 113 THR A N 1
ATOM 830 C CA . THR A 1 113 ? -1.944 4.920 10.120 1.00 84.12 113 THR A CA 1
ATOM 831 C C . THR A 1 113 ? -3.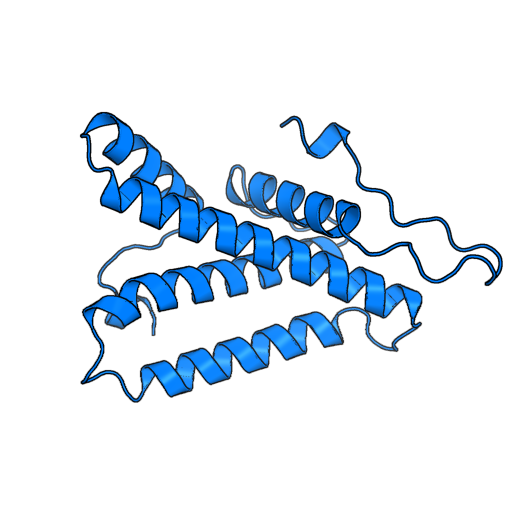216 4.683 10.940 1.00 84.12 113 THR A C 1
ATOM 833 O O . THR A 1 113 ? -3.638 5.558 11.695 1.00 84.12 113 THR A O 1
ATOM 836 N N . LYS A 1 114 ? -3.828 3.496 10.853 1.00 81.75 114 LYS A N 1
ATOM 837 C CA . LYS A 1 114 ? -5.051 3.166 11.606 1.00 81.75 114 LYS A CA 1
ATOM 838 C C . LYS A 1 114 ? -4.773 2.843 13.079 1.00 81.75 114 LYS A C 1
ATOM 840 O O . LYS A 1 114 ? -5.546 3.291 13.925 1.00 81.75 114 LYS A O 1
ATOM 845 N N . VAL A 1 115 ? -3.688 2.124 13.383 1.00 83.69 115 VAL A N 1
ATOM 846 C CA . VAL A 1 115 ? -3.238 1.806 14.755 1.00 83.69 115 VAL A CA 1
ATOM 847 C C . VAL A 1 115 ? -2.921 3.081 15.526 1.00 83.69 115 VAL A C 1
ATOM 849 O O . VAL A 1 115 ? -3.392 3.264 16.645 1.00 83.69 115 VAL A O 1
ATOM 852 N N . SER A 1 116 ? -2.179 3.997 14.908 1.00 77.38 116 SER A N 1
ATOM 853 C CA . SER A 1 116 ? -1.779 5.262 15.531 1.00 77.38 116 SER A CA 1
ATOM 854 C C . SER A 1 116 ? -2.894 6.310 15.585 1.00 77.38 116 SER A C 1
ATOM 856 O O . SER A 1 116 ? -2.633 7.443 15.966 1.00 77.38 116 SER A O 1
ATOM 858 N N . LYS A 1 117 ? -4.130 5.990 15.168 1.00 74.50 117 LYS A N 1
ATOM 859 C CA . LYS A 1 117 ? -5.230 6.966 15.021 1.00 74.50 117 LYS A CA 1
ATOM 860 C C . LYS A 1 117 ? -4.837 8.198 14.189 1.00 74.50 117 LYS A C 1
ATOM 862 O O . LYS A 1 117 ? -5.327 9.294 14.438 1.00 74.50 117 LYS A O 1
ATOM 867 N N . SER A 1 118 ? -3.998 8.009 13.170 1.00 67.19 118 SER A N 1
ATOM 868 C CA . SER A 1 118 ? -3.422 9.071 12.337 1.00 67.19 118 SER A CA 1
ATOM 869 C C . SER A 1 118 ? -2.385 9.976 13.029 1.00 67.19 118 SER A C 1
ATOM 871 O O . SER A 1 118 ? -2.005 10.985 12.435 1.00 67.19 118 SER A O 1
ATOM 873 N N . GLU A 1 119 ? -1.883 9.629 14.222 1.00 68.44 119 GLU A N 1
ATOM 874 C CA . GLU A 1 119 ? -0.745 10.329 14.846 1.00 68.44 119 GLU A CA 1
ATOM 875 C C . GLU A 1 119 ? 0.583 10.020 14.137 1.00 68.44 119 GLU A C 1
ATOM 877 O O . GLU A 1 119 ? 1.457 10.881 14.053 1.00 68.44 119 GLU A O 1
ATOM 882 N N . ILE A 1 120 ? 0.726 8.815 13.572 1.00 66.50 120 ILE A N 1
ATOM 883 C CA . ILE A 1 120 ? 1.908 8.398 12.811 1.00 66.50 120 ILE A CA 1
ATOM 884 C C . ILE A 1 120 ? 1.500 8.246 11.341 1.00 66.50 120 ILE A C 1
ATOM 886 O O . ILE A 1 120 ? 0.749 7.334 10.979 1.00 66.50 120 ILE A O 1
ATOM 890 N N . ARG A 1 121 ? 2.008 9.133 10.474 1.00 68.31 121 ARG A N 1
ATOM 891 C CA . ARG A 1 121 ? 1.819 9.052 9.015 1.00 68.31 121 ARG A CA 1
ATOM 892 C C . ARG A 1 121 ? 3.146 9.093 8.267 1.00 68.31 121 ARG A C 1
ATOM 894 O O . ARG A 1 121 ? 4.102 9.733 8.698 1.00 68.31 121 ARG A O 1
ATOM 901 N N . THR A 1 122 ? 3.178 8.436 7.116 1.00 72.81 122 THR A N 1
ATOM 902 C CA . THR A 1 122 ? 4.301 8.507 6.178 1.00 72.81 122 THR A CA 1
ATOM 903 C C . THR A 1 122 ? 4.341 9.870 5.473 1.00 72.81 122 THR A C 1
ATOM 905 O O . THR A 1 122 ? 3.328 10.561 5.349 1.00 72.81 122 THR A O 1
ATOM 908 N N . THR A 1 123 ? 5.523 10.304 5.032 1.00 70.69 123 THR A N 1
ATOM 909 C CA . THR A 1 123 ? 5.735 11.655 4.486 1.00 70.69 123 THR A CA 1
ATOM 910 C C . THR A 1 123 ? 5.183 11.830 3.062 1.00 70.69 123 THR A C 1
ATOM 912 O O . THR A 1 123 ? 5.138 10.892 2.261 1.00 70.69 123 THR A O 1
ATOM 915 N N . HIS A 1 124 ? 4.766 13.068 2.771 1.00 73.62 124 HIS A N 1
ATOM 916 C CA . HIS A 1 124 ? 4.298 13.633 1.494 1.00 73.62 124 HIS A CA 1
ATOM 917 C C . HIS A 1 124 ? 3.624 12.640 0.526 1.00 73.62 124 HIS A C 1
ATOM 919 O O . HIS A 1 124 ? 2.436 12.362 0.662 1.00 73.62 124 HIS A O 1
ATOM 925 N N . VAL A 1 125 ? 4.358 12.084 -0.442 1.00 76.62 125 VAL A N 1
ATOM 926 C CA . VAL A 1 125 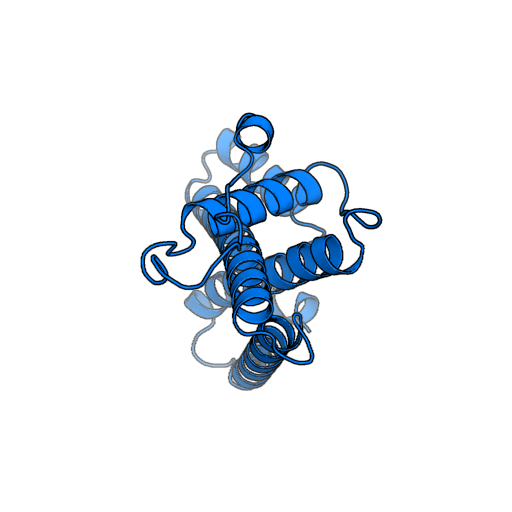? 3.798 11.226 -1.503 1.00 76.62 125 VAL A CA 1
ATOM 927 C C . VAL A 1 125 ? 3.297 9.892 -0.954 1.00 76.62 125 VAL A C 1
ATOM 929 O O . VAL A 1 125 ? 2.187 9.471 -1.264 1.00 76.62 125 VAL A O 1
ATOM 932 N N . THR A 1 126 ? 4.083 9.238 -0.095 1.00 78.50 126 THR A N 1
ATOM 933 C CA . THR A 1 126 ? 3.704 7.928 0.459 1.00 78.50 126 THR A CA 1
ATOM 934 C C . THR A 1 126 ? 2.460 8.061 1.341 1.00 78.50 126 THR A C 1
ATOM 936 O O . THR A 1 126 ? 1.575 7.208 1.282 1.00 78.50 126 THR A O 1
ATOM 939 N N . GLY A 1 127 ? 2.360 9.159 2.098 1.00 80.44 127 GLY A N 1
ATOM 940 C CA . GLY A 1 127 ? 1.193 9.466 2.927 1.00 80.44 127 GLY A CA 1
ATOM 941 C C . GLY A 1 127 ? -0.073 9.675 2.100 1.00 80.44 127 GLY A C 1
ATOM 942 O O . GLY A 1 127 ? -1.078 9.022 2.363 1.00 80.44 127 GLY A O 1
ATOM 943 N N . MET A 1 128 ? -0.012 10.512 1.057 1.00 82.38 128 MET A N 1
ATOM 944 C CA . MET A 1 128 ? -1.164 10.782 0.181 1.00 82.38 128 MET A CA 1
ATOM 945 C C . MET A 1 128 ? -1.674 9.518 -0.515 1.00 82.38 128 MET A C 1
ATOM 947 O O . MET A 1 128 ? -2.867 9.231 -0.480 1.00 82.38 128 MET A O 1
ATOM 951 N N . VAL A 1 129 ? -0.774 8.713 -1.088 1.00 82.00 129 VAL A N 1
ATOM 952 C CA . VAL A 1 129 ? -1.151 7.461 -1.764 1.00 82.00 129 VAL A CA 1
ATOM 953 C C . VAL A 1 129 ? -1.775 6.466 -0.777 1.00 82.00 129 VAL A C 1
ATOM 955 O O . VAL A 1 129 ? -2.740 5.780 -1.116 1.00 82.00 129 VAL A O 1
ATOM 958 N N . THR A 1 130 ? -1.259 6.401 0.455 1.00 83.62 130 THR A N 1
ATOM 959 C CA . THR A 1 130 ? -1.828 5.544 1.508 1.00 83.62 130 THR A CA 1
ATOM 960 C C . THR A 1 130 ? -3.236 5.997 1.879 1.00 83.62 130 THR A C 1
ATOM 962 O O . THR A 1 130 ? -4.141 5.168 1.953 1.00 83.62 130 THR A O 1
ATOM 965 N N . ASP A 1 131 ? -3.442 7.302 2.068 1.00 84.06 131 ASP A N 1
ATOM 966 C CA . ASP A 1 131 ? -4.750 7.864 2.404 1.00 84.06 131 ASP A CA 1
ATOM 967 C C . ASP A 1 131 ? -5.776 7.600 1.296 1.00 84.06 131 ASP A C 1
ATOM 969 O O . ASP A 1 131 ? -6.879 7.133 1.586 1.00 84.06 131 ASP A O 1
ATOM 973 N N . ILE A 1 132 ? -5.394 7.797 0.029 1.00 84.19 132 ILE A N 1
ATOM 974 C CA . ILE A 1 132 ? -6.227 7.454 -1.132 1.00 84.19 132 ILE A CA 1
ATOM 975 C C . ILE A 1 132 ? -6.594 5.967 -1.095 1.00 84.19 132 ILE A C 1
ATOM 977 O O . ILE A 1 132 ? -7.768 5.619 -1.212 1.00 84.19 132 ILE A O 1
ATOM 981 N N . GLY A 1 133 ? -5.618 5.082 -0.873 1.00 81.69 133 GLY A N 1
ATOM 982 C CA . GLY A 1 133 ? -5.866 3.645 -0.756 1.00 81.69 133 GLY A CA 1
ATOM 983 C C . GLY A 1 133 ? -6.836 3.294 0.373 1.00 81.69 133 GLY A C 1
ATOM 984 O O . GLY A 1 133 ? -7.759 2.508 0.167 1.00 81.69 133 GLY A O 1
ATOM 985 N N . ILE A 1 134 ? -6.700 3.919 1.544 1.00 83.75 134 ILE A N 1
ATOM 986 C CA . ILE A 1 134 ? -7.619 3.720 2.673 1.00 83.75 134 ILE A CA 1
ATOM 987 C C . ILE A 1 134 ? -9.046 4.142 2.303 1.00 83.75 134 ILE A C 1
ATOM 989 O O . ILE A 1 134 ? -9.997 3.415 2.605 1.00 83.75 134 ILE A O 1
ATOM 993 N N . GLU A 1 135 ? -9.215 5.302 1.670 1.00 84.00 135 GLU A N 1
ATOM 994 C CA . GLU A 1 135 ? -10.535 5.801 1.280 1.00 84.00 135 GLU A CA 1
ATOM 995 C C . GLU A 1 135 ? -11.166 4.960 0.165 1.00 84.00 135 GLU A C 1
ATOM 997 O O . GLU A 1 135 ? -12.356 4.652 0.240 1.00 84.00 135 GLU A O 1
ATOM 1002 N N . LEU A 1 136 ? -10.378 4.491 -0.806 1.00 82.00 136 LEU A N 1
ATOM 1003 C CA . LEU A 1 136 ? -10.838 3.526 -1.807 1.00 82.00 136 LEU A CA 1
ATOM 1004 C C . LEU A 1 136 ? -11.284 2.214 -1.151 1.00 82.00 136 LEU A C 1
ATOM 1006 O O . LEU A 1 136 ? -12.357 1.707 -1.471 1.00 82.00 136 LEU A O 1
ATOM 1010 N N . GLY A 1 137 ? -10.526 1.699 -0.180 1.00 79.56 137 GLY A N 1
ATOM 1011 C CA . GLY A 1 137 ? -10.909 0.509 0.582 1.00 79.56 137 GLY A CA 1
ATOM 1012 C C . GLY A 1 137 ? -12.248 0.673 1.303 1.00 79.56 137 GLY A C 1
ATOM 1013 O O . GLY A 1 137 ? -13.077 -0.228 1.278 1.00 79.56 137 GLY A O 1
ATOM 1014 N N . LYS A 1 138 ? -12.511 1.845 1.894 1.00 79.56 138 LYS A N 1
ATOM 1015 C CA . LYS A 1 138 ? -13.823 2.160 2.488 1.00 79.56 138 LYS A CA 1
ATOM 1016 C C . LYS A 1 138 ? -14.931 2.298 1.443 1.00 79.56 138 LYS A C 1
ATOM 1018 O O . LYS A 1 138 ? -16.058 1.912 1.728 1.00 79.56 138 LYS A O 1
ATOM 1023 N N . LEU A 1 139 ? -14.634 2.869 0.274 1.00 77.00 139 LEU A N 1
ATOM 1024 C CA . LEU A 1 139 ? -15.605 3.087 -0.801 1.00 77.00 139 LEU A CA 1
ATOM 1025 C C . LEU A 1 139 ? -16.084 1.762 -1.405 1.00 77.00 139 LEU A C 1
ATOM 1027 O O . LEU A 1 139 ? -17.279 1.590 -1.625 1.00 77.00 139 LEU A O 1
ATOM 1031 N N . PHE A 1 140 ? -15.153 0.836 -1.645 1.00 76.56 140 PHE A N 1
ATOM 1032 C CA . PHE A 1 140 ? -15.439 -0.501 -2.169 1.00 76.56 140 PHE A CA 1
ATOM 1033 C C . PHE A 1 140 ? -15.796 -1.516 -1.079 1.00 76.56 140 PHE A C 1
ATOM 1035 O O . PHE A 1 140 ? -16.098 -2.669 -1.391 1.00 76.56 140 PHE A O 1
ATOM 1042 N N . TYR A 1 141 ? -15.788 -1.110 0.194 1.00 75.25 141 TYR A N 1
ATOM 1043 C CA . TYR A 1 141 ? -16.236 -1.966 1.280 1.00 75.25 141 TYR A CA 1
ATOM 1044 C C . TYR A 1 141 ? -17.711 -2.311 1.068 1.00 75.25 141 TYR A C 1
ATOM 1046 O O . TYR A 1 141 ? -18.578 -1.434 1.027 1.00 75.25 141 TYR A O 1
ATOM 1054 N N . TRP A 1 142 ? -17.988 -3.606 0.934 1.00 65.25 142 TRP A N 1
ATOM 1055 C CA . TR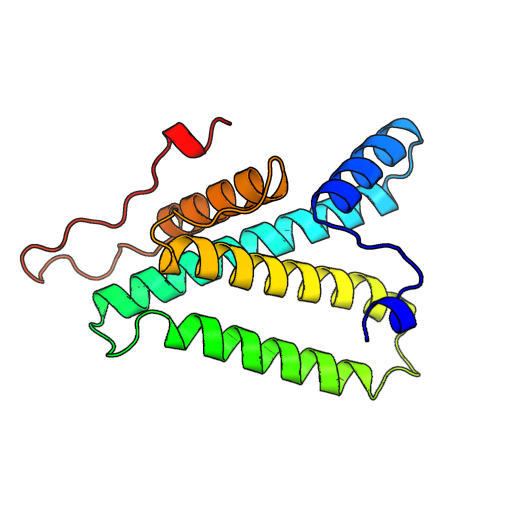P A 1 142 ? -19.326 -4.146 0.741 1.00 65.25 142 TRP A CA 1
ATOM 1056 C C . TRP A 1 142 ? -20.187 -3.829 1.977 1.00 65.25 142 TRP A C 1
ATOM 1058 O O . TRP A 1 142 ? -20.230 -4.573 2.953 1.00 65.25 142 TRP A O 1
ATOM 1068 N N . ASN A 1 143 ? -20.897 -2.699 1.934 1.00 60.69 143 ASN A N 1
ATOM 1069 C CA . ASN A 1 143 ? -21.900 -2.307 2.929 1.00 60.69 143 ASN A CA 1
ATOM 1070 C C . ASN A 1 143 ? -23.200 -3.142 2.808 1.00 60.69 143 ASN A C 1
ATOM 1072 O O . ASN A 1 143 ? -24.140 -2.907 3.558 1.00 60.69 143 ASN A O 1
ATOM 1076 N N . LEU A 1 144 ? -23.265 -4.109 1.881 1.00 46.75 144 LEU A N 1
ATOM 1077 C CA . LEU A 1 144 ? -24.496 -4.785 1.440 1.00 46.75 144 LEU A CA 1
ATOM 1078 C C . LEU A 1 144 ? -25.037 -5.876 2.387 1.00 46.75 144 LEU A C 1
ATOM 1080 O O . LEU A 1 144 ? -25.950 -6.596 2.005 1.00 46.75 144 LEU A O 1
ATOM 1084 N N . ALA A 1 145 ? -24.487 -6.071 3.582 1.00 46.78 145 ALA A N 1
ATOM 1085 C CA . ALA A 1 145 ? -24.982 -7.117 4.478 1.00 46.78 145 ALA A CA 1
ATOM 1086 C C . ALA A 1 145 ? -24.929 -6.662 5.930 1.00 46.78 145 ALA A C 1
ATOM 1088 O O . ALA A 1 145 ? -24.065 -7.116 6.670 1.00 46.78 145 ALA A O 1
ATOM 1089 N N . HIS A 1 146 ? -25.781 -5.702 6.291 1.00 47.97 146 HIS A N 1
ATOM 1090 C CA . HIS A 1 146 ? -26.455 -5.571 7.593 1.00 47.97 146 HIS A CA 1
ATOM 1091 C C . HIS A 1 146 ? -27.302 -4.282 7.550 1.00 47.97 146 HIS A C 1
ATOM 1093 O O . HIS A 1 146 ? -27.041 -3.316 8.265 1.00 47.97 146 HIS A O 1
ATOM 1099 N N . GLU A 1 147 ? -28.332 -4.255 6.696 1.00 48.12 147 GLU A N 1
ATOM 1100 C CA . GLU A 1 147 ? -29.608 -3.761 7.225 1.00 48.12 147 GLU A CA 1
ATOM 1101 C C . GLU A 1 147 ? -29.954 -4.702 8.403 1.00 48.12 147 GLU A C 1
ATOM 1103 O O . GLU A 1 147 ? -29.723 -5.906 8.311 1.00 48.12 147 GLU A O 1
ATOM 1108 N N . ASP A 1 148 ? -30.387 -4.161 9.540 1.00 47.09 148 ASP A N 1
ATOM 1109 C CA . ASP A 1 148 ? -30.889 -4.912 10.708 1.00 47.09 148 ASP A CA 1
ATOM 1110 C C . ASP A 1 148 ? -29.928 -5.542 11.737 1.00 47.09 148 ASP A C 1
ATOM 1112 O O . ASP A 1 148 ? -30.269 -6.525 12.393 1.00 47.09 148 ASP A O 1
ATOM 1116 N N . LYS A 1 149 ? -28.810 -4.883 12.076 1.00 46.03 149 LYS A N 1
ATOM 1117 C CA . LYS A 1 149 ? -28.382 -4.868 13.498 1.00 46.03 149 LYS A CA 1
ATOM 1118 C C . LYS A 1 149 ? -28.120 -3.446 13.988 1.00 46.03 149 LYS A C 1
ATOM 1120 O O . LYS A 1 149 ? -27.021 -2.915 13.868 1.00 46.03 149 LYS A O 1
ATOM 1125 N N . ALA A 1 150 ? -29.197 -2.852 14.499 1.00 49.81 150 ALA A N 1
ATOM 1126 C CA . ALA A 1 150 ? -29.273 -1.749 15.456 1.00 49.81 150 ALA A CA 1
ATOM 1127 C C . ALA A 1 150 ? -27.992 -0.902 15.647 1.00 49.81 150 ALA A C 1
ATOM 1129 O O . ALA A 1 150 ? -27.111 -1.239 16.434 1.00 49.81 150 ALA A O 1
ATOM 1130 N N . GLY A 1 151 ? -27.941 0.262 14.992 1.00 55.19 151 GLY A N 1
ATOM 1131 C CA . GLY A 1 151 ? -27.189 1.418 15.497 1.00 55.19 151 GLY A CA 1
ATOM 1132 C C . GLY A 1 151 ? -25.730 1.595 15.063 1.00 55.19 151 GLY A C 1
ATOM 1133 O O . GLY A 1 151 ? -25.107 2.554 15.516 1.00 55.19 151 GLY A O 1
ATOM 1134 N N . THR A 1 152 ? -25.161 0.759 14.185 1.00 56.69 152 THR A N 1
ATOM 1135 C CA . THR A 1 152 ? -23.794 1.006 13.677 1.00 56.69 152 THR A CA 1
ATOM 1136 C C . THR A 1 152 ? -23.801 1.895 12.423 1.00 56.69 152 THR A C 1
ATOM 1138 O O . THR A 1 152 ? -24.454 1.560 11.432 1.00 56.69 152 THR A O 1
ATOM 1141 N N . PRO A 1 153 ? -23.094 3.045 12.417 1.00 60.06 153 PRO A N 1
ATOM 1142 C CA . PRO A 1 153 ? -23.063 3.924 11.254 1.00 60.06 153 PRO A CA 1
ATOM 1143 C C . PRO A 1 153 ? -22.353 3.252 10.060 1.00 60.06 153 PRO A C 1
ATOM 1145 O O . PRO A 1 153 ? -21.391 2.495 10.243 1.00 60.06 153 PRO A O 1
ATOM 1148 N N . PRO A 1 154 ? -22.796 3.519 8.816 1.00 64.00 154 PRO A N 1
ATOM 1149 C CA . PRO A 1 154 ? -22.188 2.949 7.616 1.00 64.00 154 PRO A CA 1
ATOM 1150 C C . PRO A 1 154 ? -20.720 3.371 7.486 1.00 64.00 154 PRO A C 1
ATOM 1152 O O . PRO A 1 154 ? -20.362 4.508 7.801 1.00 64.00 154 PRO A O 1
ATOM 1155 N N . VAL A 1 155 ? -19.865 2.474 6.976 1.00 67.75 155 VAL A N 1
ATOM 1156 C CA . VAL A 1 155 ? -18.486 2.846 6.632 1.00 67.75 155 VAL A CA 1
ATOM 1157 C C . VAL A 1 155 ? -18.573 3.745 5.402 1.00 67.75 155 VAL A C 1
ATOM 1159 O O . VAL A 1 155 ? -18.977 3.296 4.329 1.00 67.75 155 VAL A O 1
ATOM 1162 N N . ARG A 1 156 ? -18.263 5.031 5.579 1.00 69.00 156 ARG A N 1
ATOM 1163 C CA . ARG A 1 156 ? -18.260 6.037 4.513 1.00 69.00 156 ARG A CA 1
ATOM 1164 C C . ARG A 1 156 ? -16.828 6.466 4.224 1.00 69.00 156 ARG A C 1
ATOM 1166 O O . ARG A 1 156 ? -16.060 6.723 5.152 1.00 69.00 156 ARG A O 1
ATOM 1173 N N . ALA A 1 157 ? -16.492 6.526 2.940 1.00 63.12 157 ALA A N 1
ATOM 1174 C CA . ALA A 1 157 ? -15.271 7.170 2.482 1.00 63.12 157 ALA A CA 1
ATOM 1175 C C . ALA A 1 157 ? -15.419 8.695 2.592 1.00 63.12 157 ALA A C 1
ATOM 1177 O O . ALA A 1 157 ? -16.471 9.247 2.257 1.00 63.12 157 ALA A O 1
ATOM 1178 N N . ASP A 1 158 ? -14.370 9.365 3.049 1.00 72.94 158 ASP A N 1
ATOM 1179 C CA . ASP A 1 158 ? -14.261 10.816 3.028 1.00 72.94 158 ASP A CA 1
ATOM 1180 C C . ASP A 1 158 ? -13.792 11.260 1.639 1.00 72.94 158 ASP A C 1
ATOM 1182 O O . ASP A 1 158 ? -12.618 11.151 1.278 1.00 72.94 158 ASP A O 1
ATOM 1186 N N . ARG A 1 159 ? -14.737 11.751 0.831 1.00 66.12 159 ARG A N 1
ATOM 1187 C CA . ARG A 1 159 ? -14.464 12.169 -0.549 1.00 66.12 159 ARG A CA 1
ATOM 1188 C C . ARG A 1 159 ? -13.566 13.402 -0.633 1.00 66.12 159 ARG A C 1
ATOM 1190 O O . ARG A 1 159 ? -12.941 13.585 -1.669 1.00 66.12 159 ARG A O 1
ATOM 1197 N N . GLY A 1 160 ? -13.452 14.203 0.431 1.00 59.88 160 GLY A N 1
ATOM 1198 C CA . GLY A 1 160 ? -12.537 15.348 0.461 1.00 59.88 160 GLY A CA 1
ATOM 1199 C C . GLY A 1 160 ? -11.068 14.932 0.369 1.00 59.88 160 GLY A C 1
ATOM 1200 O O . GLY A 1 160 ? -10.249 15.671 -0.165 1.00 59.88 160 GLY A O 1
ATOM 1201 N N . LYS A 1 161 ? -10.741 13.712 0.807 1.00 59.50 161 LYS A N 1
ATOM 1202 C CA . LYS A 1 161 ? -9.391 13.140 0.717 1.00 59.50 161 LYS A CA 1
ATOM 1203 C C . LYS A 1 161 ? -9.078 12.467 -0.626 1.00 59.50 161 LYS A C 1
ATOM 1205 O O . LYS A 1 161 ? -7.934 12.090 -0.845 1.00 59.50 161 LYS A O 1
ATOM 1210 N N . LEU A 1 162 ? -10.067 12.311 -1.513 1.00 60.12 162 LEU A N 1
ATOM 1211 C CA . LEU A 1 162 ? -9.895 11.700 -2.842 1.00 60.12 162 LEU A CA 1
ATOM 1212 C C . LEU A 1 162 ? -9.543 12.718 -3.943 1.00 60.12 162 LEU A C 1
ATOM 1214 O O . LEU A 1 162 ? -9.234 12.304 -5.055 1.00 60.12 162 LEU A O 1
ATOM 1218 N N . ILE A 1 163 ? -9.626 14.022 -3.658 1.00 56.19 163 ILE A N 1
ATOM 1219 C CA . ILE A 1 163 ? -9.414 15.121 -4.624 1.00 56.19 163 ILE A CA 1
ATOM 1220 C C . ILE A 1 163 ? -8.048 15.811 -4.391 1.00 56.19 163 ILE A C 1
ATOM 1222 O O . ILE A 1 163 ? -7.858 16.958 -4.785 1.00 56.19 163 ILE A O 1
ATOM 1226 N N . VAL A 1 164 ? -7.115 15.150 -3.696 1.00 48.50 164 VAL A N 1
ATOM 1227 C CA . VAL A 1 164 ? -5.759 15.680 -3.453 1.00 48.50 164 VAL A CA 1
ATOM 1228 C C . VAL A 1 164 ? -4.859 15.403 -4.648 1.00 48.50 164 VAL A C 1
ATOM 1230 O O . VAL A 1 164 ? -4.856 14.239 -5.109 1.00 48.50 164 VAL A O 1
#